Protein AF-Q6RJS6-F1 (afdb_monomer)

Nearest PDB structures (foldseek):
  5kya-assembly2_F  TM=9.715E-01  e=4.525E-08  Homo sapiens
  3nsq-assembly1_B-2  TM=9.616E-01  e=1.512E-07  Homo sapiens
  7bk4-assembly1_A  TM=9.624E-01  e=2.044E-07  Homo sapiens
  4j5x-assembly1_C  TM=9.563E-01  e=1.706E-07  Homo sapiens
  1g2n-assembly1_A  TM=9.459E-01  e=6.301E-05  Heliothis virescens

Organism: Cervus elaphus (NCBI:txid9860)

Secondary structure (DSSP, 8-state):
-HHHHHHHHHHHTT--HHHHHHHHHHHHS-TT-TT-S-HHHHHHHHHHHHHHHHHHHHHH-TT-TTHHHHHHTT-

pLDDT: mean 87.05, std 15.31, range [42.19, 98.38]

Foldseek 3Di:
DLVVVLVVVCVVLVPDPLLVVLVVLLVVLQLPDPPDPDSPVSVVSNVVSLVVSVVVCCVVPVVDPCPSVVSVVSD

InterPro domains:
  IPR000003 Retinoid X receptor/HNF4 [PR00545] (1-19)
  IPR000003 Retinoid X receptor/HNF4 [PR00545] (42-61)
  IPR000536 Nuclear hormone receptor, ligand-binding domain [PF00104] (3-75)
  IPR000536 Nuclear hormone receptor, ligand-binding domain [PS51843] (1-75)
  IPR001723 Nuclear hormone receptor [PR00398] (13-28)
  IPR001723 Nuclear hormone receptor [PR00398] (70-75)
  IPR035500 Nuclear hormone receptor-like domain superfamily [G3DSA:1.10.565.10] (1-75)
  IPR035500 Nuclear hormone receptor-like domain superfamily [SSF48508] (2-75)
  IPR050274 Nuclear hormone receptor family NR2 subfamily [PTHR24083] (1-75)

Radius of gyration: 13.47 Å; Cα contacts (8 Å, |Δi|>4): 39; chains: 1; bounding box: 29×29×37 Å

Sequence (75 aa):
RVLTELVSKMRDMRMDKTELGCLRAIILFNPDAKGLSNPSEVEVLREKVYASLETYCKQKYPEQQGRFAKLLLRL

Mean predicted aligned error: 5.3 Å

Solvent-accessible surface area (backbone atoms only — not comparable to full-atom values): 4360 Å² total; per-residue (Å²): 108,70,70,57,57,49,55,52,55,42,58,75,67,65,64,48,74,64,59,53,47,42,53,51,47,42,64,69,35,46,45,86,48,85,88,59,94,55,35,69,61,32,39,55,53,24,51,52,43,52,54,51,46,44,52,49,37,54,71,76,37,66,88,47,79,62,48,49,61,57,56,59,76,65,111

Structure (mmCIF, N/CA/C/O backbone):
data_AF-Q6RJS6-F1
#
_entry.id   AF-Q6RJS6-F1
#
loop_
_atom_site.group_PDB
_atom_site.id
_atom_site.type_symbol
_atom_site.label_atom_id
_atom_site.label_alt_id
_atom_site.label_comp_id
_atom_site.label_asym_id
_atom_site.label_entity_id
_atom_site.label_seq_id
_atom_site.pdbx_PDB_ins_code
_atom_site.Cartn_x
_atom_site.Cartn_y
_atom_site.Cartn_z
_atom_site.occupancy
_atom_site.B_iso_or_equiv
_atom_site.auth_seq_id
_atom_site.auth_comp_id
_atom_site.auth_asym_id
_atom_site.auth_atom_id
_atom_site.pdbx_PDB_model_num
ATOM 1 N N . ARG A 1 1 ? -9.391 -19.263 -5.592 1.00 45.03 1 ARG A N 1
ATOM 2 C CA . ARG A 1 1 ? -8.750 -19.365 -4.257 1.00 45.03 1 ARG A CA 1
ATOM 3 C C . ARG A 1 1 ? -8.181 -18.020 -3.813 1.00 45.03 1 ARG A C 1
ATOM 5 O O . ARG A 1 1 ? -8.766 -17.448 -2.909 1.00 45.03 1 ARG A O 1
ATOM 12 N N . VAL A 1 2 ? -7.185 -17.453 -4.510 1.00 49.09 2 VAL A N 1
ATOM 13 C CA . VAL A 1 2 ? -6.589 -16.132 -4.185 1.00 49.09 2 VAL A CA 1
ATOM 14 C C . VAL A 1 2 ? -7.637 -15.007 -4.091 1.00 49.09 2 VAL A C 1
ATOM 16 O O . VAL A 1 2 ? -7.745 -14.354 -3.062 1.00 49.09 2 VAL A O 1
ATOM 19 N N . LEU A 1 3 ? -8.502 -14.854 -5.101 1.00 42.19 3 LEU A N 1
ATOM 20 C CA . LEU A 1 3 ? -9.561 -13.829 -5.103 1.00 42.19 3 LEU A CA 1
ATOM 21 C C . LEU A 1 3 ? -10.572 -13.972 -3.951 1.00 42.19 3 LEU A C 1
ATOM 23 O O . LEU A 1 3 ? -11.073 -12.973 -3.452 1.00 42.19 3 LEU A O 1
ATOM 27 N N . THR A 1 4 ? -10.878 -15.192 -3.511 1.00 43.94 4 THR A N 1
ATOM 28 C CA . THR A 1 4 ? -11.910 -15.444 -2.493 1.00 43.94 4 THR A CA 1
ATOM 29 C C . THR A 1 4 ? -11.401 -15.124 -1.085 1.00 43.94 4 THR A C 1
ATOM 31 O O . THR A 1 4 ? -12.120 -14.517 -0.294 1.00 43.94 4 THR A O 1
ATOM 34 N N . GLU A 1 5 ? -10.144 -15.467 -0.789 1.00 53.53 5 GLU A N 1
ATOM 35 C CA . GLU A 1 5 ? -9.508 -15.161 0.498 1.00 53.53 5 GLU A CA 1
ATOM 36 C C . GLU A 1 5 ? -9.166 -13.673 0.640 1.00 53.53 5 GLU A C 1
ATOM 38 O O . GLU A 1 5 ? -9.385 -13.102 1.712 1.00 53.53 5 GLU A O 1
ATOM 43 N N . LEU A 1 6 ? -8.712 -13.026 -0.443 1.00 52.09 6 LEU A N 1
ATOM 44 C CA . LEU A 1 6 ? -8.511 -11.575 -0.483 1.00 52.09 6 LEU A CA 1
ATOM 45 C C . LEU A 1 6 ? -9.833 -10.831 -0.259 1.00 52.09 6 LEU A C 1
ATOM 47 O O . LEU A 1 6 ? -9.934 -10.016 0.656 1.00 52.09 6 LEU A O 1
ATOM 51 N N . VAL A 1 7 ? -10.878 -11.147 -1.033 1.00 55.34 7 VAL A N 1
ATOM 52 C CA . VAL A 1 7 ? -12.165 -10.428 -0.970 1.00 55.34 7 VAL A CA 1
ATOM 53 C C . VAL A 1 7 ? -12.874 -10.615 0.375 1.00 55.34 7 VAL A C 1
ATOM 55 O O . VAL A 1 7 ? -13.462 -9.656 0.880 1.00 55.34 7 VAL A O 1
ATOM 58 N N . SER A 1 8 ? -12.812 -11.806 0.984 1.00 54.94 8 SER A N 1
ATOM 59 C CA . SER A 1 8 ? -13.426 -12.047 2.299 1.00 54.94 8 SER A CA 1
ATOM 60 C C . SER A 1 8 ? -12.722 -11.253 3.402 1.00 54.94 8 SER A C 1
ATOM 62 O O . SER A 1 8 ? -13.368 -10.511 4.136 1.00 54.94 8 SER A O 1
ATOM 64 N N . LYS A 1 9 ? -11.386 -11.310 3.472 1.00 58.69 9 LYS A N 1
ATOM 65 C CA . LYS A 1 9 ? -10.625 -10.638 4.539 1.00 58.69 9 LYS A CA 1
ATOM 66 C C . LYS A 1 9 ? -10.585 -9.112 4.390 1.00 58.69 9 LYS A C 1
ATOM 68 O O . LYS A 1 9 ? -10.459 -8.408 5.391 1.00 58.69 9 LYS A O 1
ATOM 73 N N . MET A 1 10 ? -10.705 -8.588 3.165 1.00 64.06 10 MET A N 1
ATOM 74 C CA . MET A 1 10 ? -10.881 -7.149 2.910 1.00 64.06 10 MET A CA 1
ATOM 75 C C . MET A 1 10 ? -12.229 -6.637 3.434 1.00 64.06 10 MET A C 1
ATOM 77 O O . MET A 1 10 ? -12.304 -5.530 3.973 1.00 64.06 10 MET A O 1
ATOM 81 N N . ARG A 1 11 ? -13.282 -7.458 3.311 1.00 63.97 11 ARG A N 1
ATOM 82 C CA . ARG A 1 11 ? -14.623 -7.150 3.821 1.00 63.97 11 ARG A CA 1
ATOM 83 C C . ARG A 1 11 ? -14.641 -7.105 5.349 1.00 63.97 11 ARG A C 1
ATOM 85 O O . ARG A 1 11 ? -15.190 -6.161 5.912 1.00 63.97 11 ARG A O 1
ATOM 92 N N . ASP A 1 12 ? -13.963 -8.048 6.000 1.00 71.00 12 ASP A N 1
ATOM 93 C CA . ASP A 1 12 ? -13.886 -8.126 7.467 1.00 71.00 12 ASP A CA 1
ATOM 94 C C . ASP A 1 12 ? -13.135 -6.937 8.088 1.00 71.00 12 ASP A C 1
ATOM 96 O O . ASP A 1 12 ? -13.514 -6.431 9.142 1.00 71.00 12 ASP A O 1
ATOM 100 N N . MET A 1 13 ? -12.099 -6.429 7.411 1.00 76.50 13 MET A N 1
ATOM 101 C CA . MET A 1 13 ? -11.320 -5.269 7.872 1.00 76.50 13 MET A CA 1
ATOM 102 C C . MET A 1 13 ? -12.033 -3.925 7.643 1.00 76.50 13 MET A C 1
ATOM 104 O O . MET A 1 13 ? -11.529 -2.877 8.067 1.00 76.50 13 MET A O 1
ATOM 108 N N . ARG A 1 14 ? -13.188 -3.943 6.959 1.00 85.00 14 ARG A N 1
ATOM 109 C CA . ARG A 1 14 ? -13.873 -2.747 6.448 1.00 85.00 14 ARG A CA 1
ATOM 110 C C . ARG A 1 14 ? -12.880 -1.833 5.730 1.00 85.00 14 ARG A C 1
ATOM 112 O O . ARG A 1 14 ? -12.731 -0.664 6.084 1.00 85.00 14 ARG A O 1
ATOM 119 N N . MET A 1 15 ? -12.130 -2.412 4.793 1.00 88.56 15 MET A N 1
ATOM 120 C CA . MET A 1 15 ? -11.172 -1.658 3.993 1.00 88.56 15 MET A CA 1
ATOM 121 C C . MET A 1 15 ? -11.910 -0.589 3.189 1.00 88.56 15 MET A C 1
ATOM 123 O O . MET A 1 15 ? -12.912 -0.883 2.531 1.00 88.56 15 MET A O 1
ATOM 127 N N . ASP A 1 16 ? -11.429 0.646 3.251 1.00 91.94 16 ASP A N 1
ATOM 128 C CA . ASP A 1 16 ? -12.019 1.737 2.492 1.00 91.94 16 ASP A CA 1
ATOM 129 C C . ASP A 1 16 ? -11.455 1.827 1.062 1.00 91.94 16 ASP A C 1
ATOM 131 O O . ASP A 1 16 ? -10.517 1.126 0.669 1.00 91.94 16 ASP A O 1
ATOM 135 N N . LYS A 1 17 ? -12.069 2.684 0.239 1.00 90.75 17 LYS A N 1
ATOM 136 C CA . LYS A 1 17 ? -11.685 2.841 -1.172 1.00 90.75 17 LYS A CA 1
ATOM 137 C C . LYS A 1 17 ? -10.275 3.415 -1.345 1.00 90.75 17 LYS A C 1
ATOM 139 O O . LYS A 1 17 ? -9.628 3.091 -2.338 1.00 90.75 17 LYS A O 1
ATOM 144 N N . THR A 1 18 ? -9.814 4.247 -0.413 1.00 94.12 18 THR A N 1
ATOM 145 C CA . THR A 1 18 ? -8.476 4.849 -0.444 1.00 94.12 18 THR A CA 1
ATOM 146 C C . THR A 1 18 ? -7.425 3.783 -0.178 1.00 94.12 18 THR A C 1
ATOM 148 O O . THR A 1 18 ? -6.488 3.644 -0.955 1.00 94.12 18 THR A O 1
ATOM 151 N N . GLU A 1 19 ? -7.624 2.961 0.852 1.00 94.12 19 GLU A N 1
ATOM 152 C CA . GLU A 1 19 ? -6.732 1.850 1.198 1.00 94.12 19 GLU A CA 1
ATOM 153 C C . GLU A 1 19 ? -6.641 0.837 0.060 1.00 94.12 19 GLU A C 1
ATOM 155 O O . GLU A 1 19 ? -5.546 0.447 -0.342 1.00 94.12 19 GLU A O 1
ATOM 160 N N . LEU A 1 20 ? -7.786 0.469 -0.522 1.00 91.06 20 LEU A N 1
ATOM 161 C CA . LEU A 1 20 ? -7.829 -0.395 -1.698 1.00 91.06 20 LEU A CA 1
ATOM 162 C C . LEU A 1 20 ? -7.076 0.222 -2.887 1.00 91.06 20 LEU A C 1
ATOM 164 O O . LEU A 1 20 ? -6.366 -0.487 -3.599 1.00 91.06 20 LEU A O 1
ATOM 168 N N . GLY A 1 21 ? -7.230 1.530 -3.108 1.00 92.94 21 GLY A N 1
ATOM 169 C CA . GLY A 1 21 ? -6.504 2.272 -4.136 1.00 92.94 21 GLY A CA 1
ATOM 170 C C . GLY A 1 21 ? -4.992 2.236 -3.918 1.00 92.94 21 GLY A C 1
ATOM 171 O O . GLY A 1 21 ? -4.255 1.907 -4.845 1.00 92.94 21 GLY A O 1
ATOM 172 N N . CYS A 1 22 ? -4.532 2.486 -2.691 1.00 95.19 22 CYS A N 1
ATOM 173 C CA . CYS A 1 22 ? -3.119 2.411 -2.327 1.00 95.19 22 CYS A CA 1
ATOM 174 C C . CYS A 1 22 ? -2.551 0.997 -2.506 1.00 95.19 22 CYS A C 1
ATOM 176 O O . CYS A 1 22 ? -1.482 0.850 -3.088 1.00 95.19 22 CYS A O 1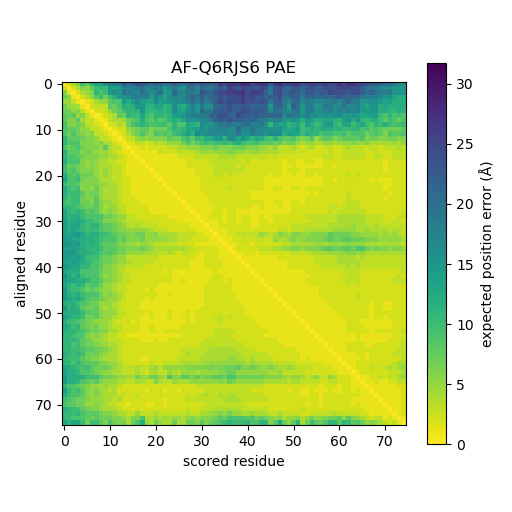
ATOM 178 N N . LEU A 1 23 ? -3.270 -0.051 -2.088 1.00 92.19 23 LEU A N 1
ATOM 179 C CA . LEU A 1 23 ? -2.825 -1.436 -2.292 1.00 92.19 23 LEU A CA 1
ATOM 180 C C . LEU A 1 23 ? -2.715 -1.789 -3.781 1.00 92.19 23 LEU A C 1
ATOM 182 O O . LEU A 1 23 ? -1.730 -2.391 -4.202 1.00 92.19 23 LEU A O 1
ATOM 186 N N . ARG A 1 24 ? -3.677 -1.357 -4.607 1.00 90.12 24 ARG A N 1
ATOM 187 C CA . ARG A 1 24 ? -3.586 -1.515 -6.069 1.00 90.12 24 ARG A CA 1
ATOM 188 C C . ARG A 1 24 ? -2.395 -0.761 -6.652 1.00 90.12 24 ARG A C 1
ATOM 190 O O . ARG A 1 24 ? -1.731 -1.299 -7.529 1.00 90.12 24 ARG A O 1
ATOM 197 N N . ALA A 1 25 ? -2.119 0.450 -6.172 1.00 92.69 25 ALA A N 1
ATOM 198 C CA . ALA A 1 25 ? -0.968 1.231 -6.610 1.00 92.69 25 ALA A CA 1
ATOM 199 C C . ALA A 1 25 ? 0.364 0.567 -6.214 1.00 92.69 25 ALA A C 1
ATOM 201 O O . ALA A 1 25 ? 1.276 0.527 -7.029 1.00 92.69 25 ALA A O 1
ATOM 202 N N . ILE A 1 26 ? 0.464 -0.035 -5.024 1.00 92.94 26 ILE A N 1
ATOM 203 C CA . ILE A 1 26 ? 1.650 -0.805 -4.605 1.00 92.94 26 ILE A CA 1
ATOM 204 C C . ILE A 1 26 ? 1.889 -2.000 -5.541 1.00 92.94 26 ILE A C 1
ATOM 206 O O . ILE A 1 26 ? 3.022 -2.231 -5.970 1.00 92.94 26 ILE A O 1
ATOM 210 N N . ILE A 1 27 ? 0.832 -2.742 -5.893 1.00 89.50 27 ILE A N 1
ATOM 211 C CA . ILE A 1 27 ? 0.919 -3.857 -6.853 1.00 89.50 27 ILE A CA 1
ATOM 212 C C . ILE A 1 27 ? 1.315 -3.344 -8.243 1.00 89.50 27 ILE A C 1
ATOM 214 O O . ILE A 1 27 ? 2.148 -3.959 -8.903 1.00 89.50 27 ILE A O 1
ATOM 218 N N . LEU A 1 28 ? 0.735 -2.220 -8.677 1.00 89.44 28 LEU A N 1
ATOM 219 C CA . LEU A 1 28 ? 1.020 -1.595 -9.968 1.00 89.44 28 LEU A CA 1
ATOM 220 C C . LEU A 1 28 ? 2.488 -1.168 -10.083 1.00 89.44 28 LEU A C 1
ATOM 222 O O . LEU A 1 28 ? 3.126 -1.446 -11.095 1.00 89.44 28 LEU A O 1
ATOM 226 N N . PHE A 1 29 ? 3.031 -0.522 -9.051 1.00 94.25 29 PHE A N 1
ATOM 227 C CA . PHE A 1 29 ? 4.425 -0.089 -9.004 1.00 94.25 29 PHE A CA 1
ATOM 228 C C . PHE A 1 29 ? 5.352 -1.241 -8.609 1.00 94.25 29 PHE A C 1
ATOM 230 O O . PHE A 1 29 ? 6.020 -1.182 -7.586 1.00 94.25 29 PHE A O 1
ATOM 237 N N . ASN A 1 30 ? 5.370 -2.320 -9.394 1.00 92.94 30 ASN A N 1
ATOM 238 C CA . ASN A 1 30 ? 6.268 -3.451 -9.173 1.00 92.94 30 ASN A CA 1
ATOM 239 C C . ASN A 1 30 ? 7.630 -3.241 -9.860 1.00 92.94 30 ASN A C 1
ATOM 241 O O . ASN A 1 30 ? 7.668 -3.340 -11.087 1.00 92.94 30 ASN A O 1
ATOM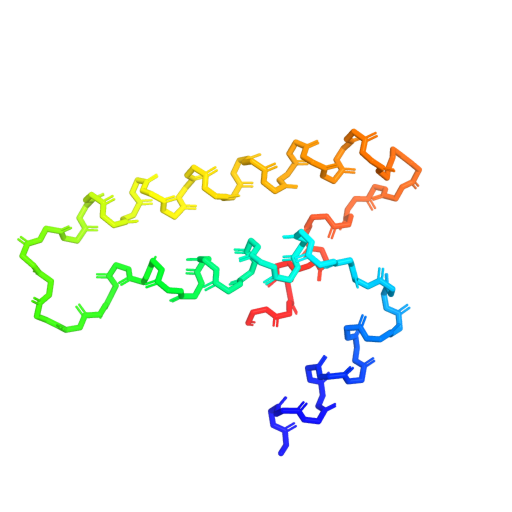 245 N N . PRO A 1 31 ? 8.737 -3.006 -9.125 1.00 93.12 31 PRO A N 1
ATOM 246 C CA . PR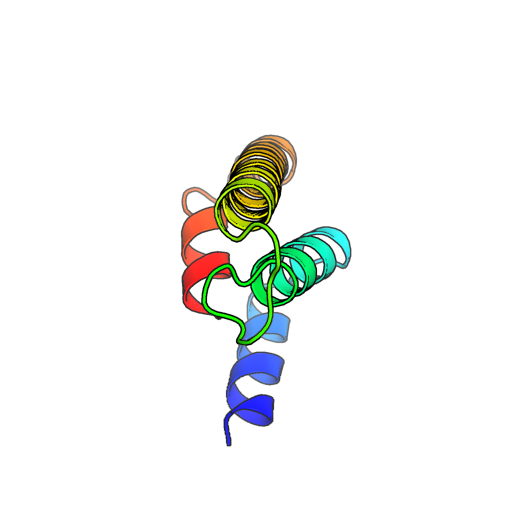O A 1 31 ? 10.062 -2.795 -9.718 1.00 93.12 31 PRO A CA 1
ATOM 247 C C . PRO A 1 31 ? 10.605 -4.059 -10.405 1.00 93.12 31 PRO A C 1
ATOM 249 O O . PRO A 1 31 ? 11.425 -3.960 -11.311 1.00 93.12 31 PRO A O 1
ATOM 252 N N . ASP A 1 32 ? 10.109 -5.242 -10.031 1.00 93.75 32 ASP A N 1
ATOM 253 C CA . ASP A 1 32 ? 10.526 -6.529 -10.601 1.00 93.75 32 ASP A CA 1
ATOM 254 C C . ASP A 1 32 ? 9.808 -6.854 -11.923 1.00 93.75 32 ASP A C 1
ATOM 256 O O . ASP A 1 32 ? 9.990 -7.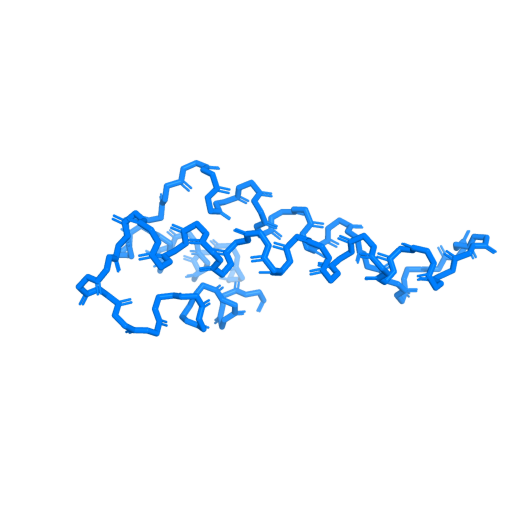928 -12.508 1.00 93.75 32 ASP A O 1
ATOM 260 N N . ALA A 1 33 ? 8.940 -5.955 -12.403 1.00 93.69 33 ALA A N 1
ATOM 261 C CA . ALA A 1 33 ? 8.257 -6.142 -13.671 1.00 93.69 33 ALA A CA 1
ATOM 262 C C . ALA A 1 33 ? 9.264 -6.136 -14.834 1.00 93.69 33 ALA A C 1
ATOM 264 O O . ALA A 1 33 ? 10.119 -5.259 -14.969 1.00 93.69 33 ALA A O 1
ATOM 265 N N . LYS A 1 34 ? 9.150 -7.134 -15.716 1.00 94.50 34 LYS A N 1
ATOM 266 C CA . LYS A 1 34 ? 10.028 -7.258 -16.885 1.00 94.50 34 LYS A CA 1
ATOM 267 C C . LYS A 1 34 ? 9.804 -6.096 -17.854 1.00 94.50 34 LYS A C 1
ATOM 269 O O . LYS A 1 34 ? 8.666 -5.718 -18.114 1.00 94.50 34 LYS A O 1
ATOM 274 N N . GLY A 1 35 ? 10.888 -5.600 -18.448 1.00 94.88 35 GLY A N 1
ATOM 275 C CA . GLY A 1 35 ? 10.831 -4.564 -19.486 1.00 94.88 35 GLY A CA 1
ATOM 276 C C . GLY A 1 35 ? 10.719 -3.131 -18.9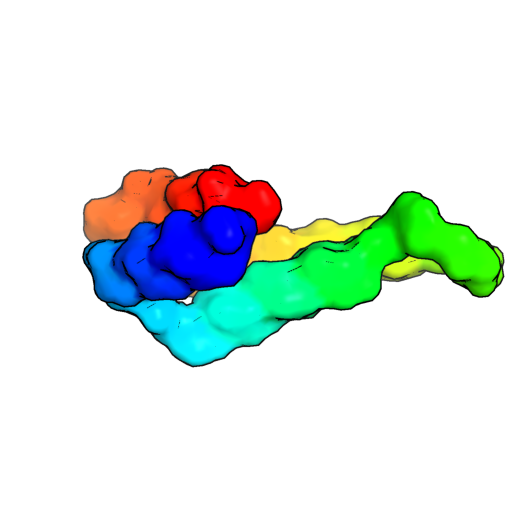59 1.00 94.88 35 GLY A C 1
ATOM 277 O O . GLY A 1 35 ? 10.490 -2.217 -19.747 1.00 94.88 35 GLY A O 1
ATOM 278 N N . LEU A 1 36 ? 10.893 -2.914 -17.652 1.00 96.12 36 LEU A N 1
ATOM 279 C CA . LEU A 1 36 ? 11.012 -1.569 -17.101 1.00 96.12 36 LEU A CA 1
ATOM 280 C C . LEU A 1 36 ? 12.323 -0.914 -17.545 1.00 96.12 36 LEU A C 1
ATOM 282 O O . LEU A 1 36 ? 13.403 -1.461 -17.339 1.00 96.12 36 LEU A O 1
ATOM 286 N N . SER A 1 37 ? 12.213 0.291 -18.107 1.00 96.94 37 SER A N 1
ATOM 287 C CA . SER A 1 37 ? 13.379 1.100 -18.492 1.00 96.94 37 SER A CA 1
ATOM 288 C C . SER A 1 37 ? 14.136 1.639 -17.273 1.00 96.94 37 SER A C 1
ATOM 290 O O . SER A 1 37 ? 15.347 1.822 -17.337 1.00 96.94 37 SER A O 1
ATOM 292 N N . ASN A 1 38 ? 13.427 1.893 -16.166 1.00 96.62 38 ASN A N 1
ATOM 293 C CA . ASN A 1 38 ? 13.998 2.416 -14.925 1.00 96.62 38 ASN A CA 1
ATOM 294 C C . ASN A 1 38 ? 13.296 1.821 -13.682 1.00 96.62 38 ASN A C 1
ATOM 296 O O . ASN A 1 38 ? 12.379 2.438 -13.136 1.00 96.62 38 ASN A O 1
ATOM 300 N N . PRO A 1 39 ? 13.695 0.619 -13.227 1.00 96.38 39 PRO A N 1
ATOM 301 C CA . PRO A 1 39 ? 13.121 -0.020 -12.039 1.00 96.38 39 PRO A CA 1
ATOM 302 C C . PRO A 1 39 ? 13.247 0.814 -10.756 1.00 96.38 39 PRO A C 1
ATOM 304 O O . PRO A 1 39 ? 12.343 0.802 -9.925 1.00 9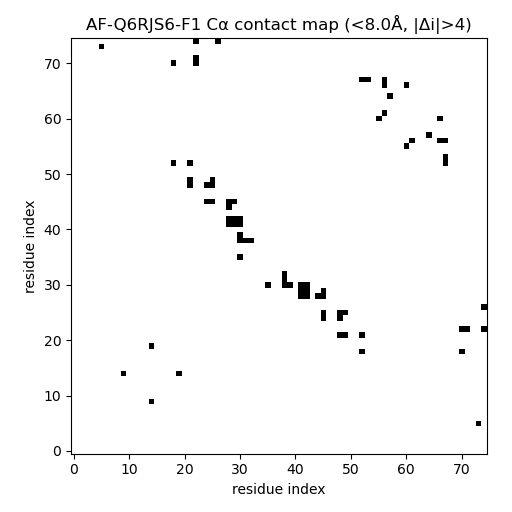6.38 39 PRO A O 1
ATOM 307 N N . SER A 1 40 ? 14.333 1.579 -10.611 1.00 97.81 40 SER A N 1
ATOM 308 C CA . SER A 1 40 ? 14.589 2.391 -9.416 1.00 97.81 40 SER A CA 1
ATOM 309 C C . SER A 1 40 ? 13.549 3.496 -9.224 1.00 97.81 40 SER A C 1
ATOM 311 O O . SER A 1 40 ? 13.141 3.781 -8.104 1.00 97.81 40 SER A O 1
ATOM 313 N N . GLU A 1 41 ? 13.080 4.113 -10.309 1.00 97.62 41 GLU A N 1
ATOM 314 C CA . GLU A 1 41 ? 12.021 5.126 -10.236 1.00 97.62 41 GLU A CA 1
ATOM 315 C C . GLU A 1 41 ? 10.672 4.516 -9.837 1.00 97.62 41 GLU A C 1
ATOM 317 O O . GLU A 1 41 ? 9.926 5.111 -9.058 1.00 97.62 41 GLU A O 1
ATOM 322 N N . VAL A 1 42 ? 10.383 3.302 -10.316 1.00 97.44 42 VAL A N 1
ATOM 323 C CA . VAL A 1 42 ? 9.189 2.549 -9.913 1.00 97.44 42 VAL A CA 1
ATOM 324 C C . VAL A 1 42 ? 9.232 2.225 -8.421 1.00 97.44 42 VAL A C 1
ATOM 326 O O . VAL A 1 42 ? 8.221 2.405 -7.741 1.00 97.44 42 VAL A O 1
ATOM 329 N N . GLU A 1 43 ? 10.394 1.828 -7.897 1.00 97.31 43 GLU A N 1
ATOM 330 C CA . GLU A 1 43 ? 10.565 1.576 -6.463 1.00 97.31 43 GLU A CA 1
ATOM 331 C C . GLU A 1 43 ? 10.315 2.840 -5.632 1.00 97.31 43 GLU A C 1
ATOM 333 O O . GLU A 1 43 ? 9.526 2.816 -4.690 1.00 97.31 43 GLU A O 1
ATOM 338 N N . VAL A 1 44 ? 10.862 3.989 -6.041 1.00 98.38 44 VAL A N 1
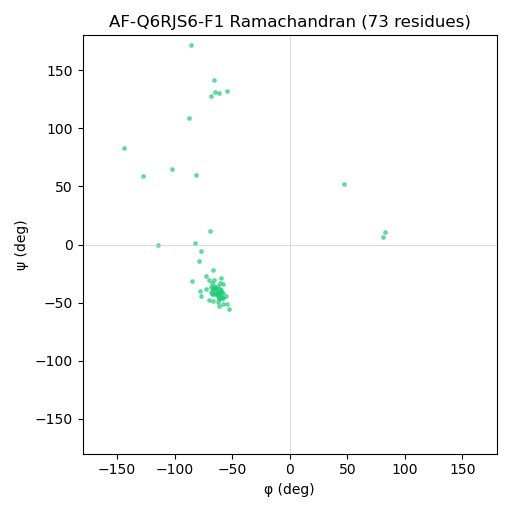ATOM 339 C CA . VAL A 1 44 ? 10.612 5.271 -5.358 1.00 98.38 44 VAL A CA 1
ATOM 340 C C . VAL A 1 44 ? 9.121 5.635 -5.351 1.00 98.38 44 VAL A C 1
ATOM 342 O O . VAL A 1 44 ? 8.602 6.163 -4.363 1.00 98.38 44 VAL A O 1
ATOM 345 N N . LEU A 1 45 ? 8.395 5.377 -6.444 1.00 97.81 45 LEU A N 1
ATOM 346 C CA . LEU A 1 45 ? 6.946 5.593 -6.485 1.00 97.81 45 LEU A CA 1
ATOM 347 C C . LEU A 1 45 ? 6.209 4.643 -5.534 1.00 97.81 45 LEU A C 1
ATOM 349 O O . LEU A 1 45 ? 5.306 5.084 -4.819 1.00 97.81 45 LEU A O 1
ATOM 353 N N . ARG A 1 46 ? 6.613 3.372 -5.473 1.00 96.69 46 ARG A N 1
ATOM 354 C CA . ARG A 1 46 ? 6.067 2.387 -4.532 1.00 96.69 46 ARG A CA 1
ATOM 355 C C . ARG A 1 46 ? 6.295 2.809 -3.076 1.00 96.69 46 ARG A C 1
ATOM 357 O O . ARG A 1 46 ? 5.342 2.801 -2.295 1.00 96.69 46 ARG A O 1
ATOM 364 N N . GLU A 1 47 ? 7.499 3.251 -2.720 1.00 97.94 47 GLU A N 1
ATOM 365 C CA . GLU A 1 47 ? 7.828 3.768 -1.383 1.00 97.94 47 GLU A CA 1
ATOM 366 C C . GLU A 1 47 ? 6.953 4.966 -0.989 1.00 97.94 47 GLU A C 1
ATOM 368 O O . GLU A 1 47 ? 6.429 5.020 0.128 1.00 97.94 47 GLU A O 1
ATOM 373 N N . LYS A 1 48 ? 6.704 5.899 -1.918 1.00 98.25 48 LYS A N 1
ATOM 374 C CA . LYS A 1 48 ? 5.796 7.036 -1.678 1.00 98.25 48 LYS A CA 1
ATOM 375 C C . LYS A 1 48 ? 4.373 6.580 -1.361 1.00 98.25 48 LYS A C 1
ATOM 377 O O . LYS A 1 48 ? 3.719 7.176 -0.500 1.00 98.25 48 LYS A O 1
ATOM 382 N N . VAL A 1 49 ? 3.884 5.533 -2.029 1.00 97.44 49 VAL A N 1
ATOM 383 C CA . VAL A 1 49 ? 2.556 4.972 -1.738 1.00 97.44 49 VAL A CA 1
ATOM 384 C C . VAL A 1 49 ? 2.535 4.306 -0.362 1.00 97.44 49 VAL A C 1
ATOM 386 O O . VAL A 1 49 ? 1.574 4.522 0.377 1.00 97.44 49 VAL A O 1
ATOM 389 N N . TYR A 1 50 ? 3.585 3.569 0.023 1.00 97.06 50 TYR A N 1
ATOM 390 C CA . TYR A 1 50 ? 3.701 3.006 1.375 1.00 97.06 50 TYR A CA 1
ATOM 391 C C . TYR A 1 50 ? 3.647 4.092 2.452 1.00 97.06 50 TYR A C 1
ATOM 393 O O . TYR A 1 50 ? 2.814 4.004 3.355 1.00 97.06 50 TYR A O 1
ATOM 401 N N . ALA A 1 51 ? 4.470 5.136 2.324 1.00 98.06 51 ALA A N 1
ATOM 402 C CA . ALA A 1 51 ? 4.496 6.251 3.268 1.00 98.06 51 ALA A CA 1
ATOM 403 C C . ALA A 1 51 ? 3.129 6.951 3.359 1.00 98.06 51 ALA A C 1
ATOM 405 O O . ALA A 1 51 ? 2.604 7.170 4.450 1.00 98.06 51 ALA A O 1
ATOM 406 N N . SER A 1 52 ? 2.501 7.226 2.210 1.00 97.81 52 SER A N 1
ATOM 407 C CA . SER A 1 52 ? 1.184 7.874 2.159 1.00 97.81 52 SER A CA 1
ATOM 408 C C . SER A 1 52 ? 0.096 7.024 2.821 1.00 97.81 52 SER A C 1
ATOM 410 O O . SER A 1 52 ? -0.723 7.547 3.579 1.00 97.81 52 SER A O 1
ATOM 412 N N . LEU A 1 53 ? 0.089 5.711 2.566 1.00 96.88 53 LEU A N 1
ATOM 413 C CA . LEU A 1 53 ? -0.872 4.788 3.166 1.00 96.88 53 LEU A CA 1
ATOM 414 C C . LEU A 1 53 ? -0.660 4.654 4.678 1.00 96.88 53 LEU A C 1
ATOM 416 O O . LEU A 1 53 ? -1.637 4.600 5.428 1.00 96.88 53 LEU A O 1
ATOM 420 N N . GLU A 1 54 ? 0.590 4.626 5.143 1.00 97.31 54 GLU A N 1
ATOM 421 C CA . GLU A 1 54 ? 0.898 4.588 6.571 1.00 97.31 54 GLU A CA 1
ATOM 422 C C . GLU A 1 54 ? 0.374 5.844 7.283 1.00 97.31 54 GLU A C 1
ATOM 424 O O . GLU A 1 54 ? -0.343 5.738 8.284 1.00 97.31 54 GLU A O 1
ATOM 429 N N . THR A 1 55 ? 0.669 7.031 6.743 1.00 97.69 55 THR A N 1
ATOM 430 C CA . THR A 1 55 ? 0.166 8.305 7.272 1.00 97.69 55 THR A CA 1
ATOM 431 C C . THR A 1 55 ? -1.360 8.346 7.272 1.00 97.69 55 THR A C 1
ATOM 433 O O . THR A 1 55 ? -1.959 8.707 8.286 1.00 97.69 55 THR A O 1
ATOM 436 N N . TYR A 1 56 ? -1.998 7.916 6.181 1.00 97.62 56 TYR A N 1
ATOM 437 C CA . TYR A 1 56 ? -3.455 7.847 6.083 1.00 97.62 56 TYR A CA 1
ATOM 438 C C . TYR A 1 56 ? -4.062 6.953 7.171 1.00 97.62 56 TYR A C 1
ATOM 440 O O . TYR A 1 56 ? -5.010 7.354 7.847 1.00 97.62 56 TYR A O 1
ATOM 448 N N . CYS A 1 57 ? -3.486 5.767 7.399 1.00 95.81 57 CYS A N 1
ATOM 449 C CA . CYS A 1 57 ? -3.940 4.860 8.451 1.00 95.81 57 CYS A CA 1
ATOM 450 C C . CYS A 1 57 ? -3.819 5.496 9.841 1.00 95.81 57 CYS A C 1
ATOM 452 O O . CYS A 1 57 ? -4.765 5.418 10.623 1.00 95.81 57 CYS A O 1
ATOM 454 N N . LYS A 1 58 ? -2.683 6.146 10.136 1.00 95.81 58 LYS A N 1
ATOM 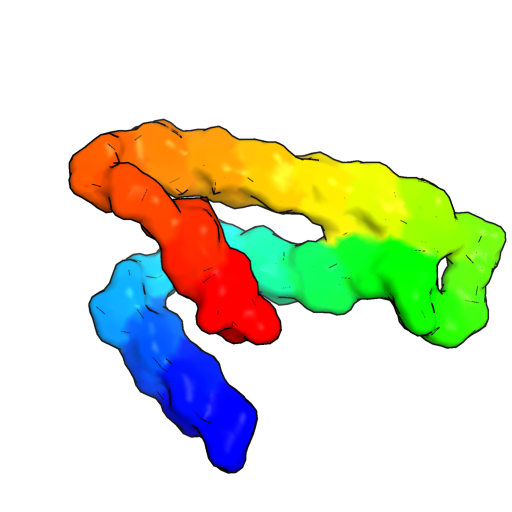455 C CA . LYS A 1 58 ? -2.439 6.825 11.421 1.00 95.81 58 LYS A CA 1
ATOM 456 C C . LYS A 1 58 ? -3.434 7.963 11.668 1.00 95.81 58 LYS A C 1
ATOM 458 O O . LYS A 1 58 ? -3.897 8.124 12.791 1.00 95.81 58 LYS A O 1
ATOM 463 N N . GLN A 1 59 ? -3.777 8.731 10.632 1.00 96.25 59 GLN A N 1
ATOM 464 C CA . GLN A 1 59 ? -4.693 9.871 10.741 1.00 96.25 59 GLN A CA 1
ATOM 465 C C . GLN A 1 59 ? -6.162 9.449 10.822 1.00 96.25 59 GLN A C 1
ATOM 467 O O . GLN A 1 59 ? -6.913 9.982 11.634 1.00 96.25 59 GLN A O 1
ATOM 472 N N . LYS A 1 60 ? -6.587 8.501 9.980 1.00 95.88 60 LYS A N 1
ATOM 473 C CA . LYS A 1 60 ? -7.997 8.108 9.872 1.00 95.88 60 LYS A CA 1
ATOM 474 C C . LYS A 1 60 ? -8.417 7.065 10.903 1.00 95.88 60 LYS A C 1
ATOM 476 O O . LYS A 1 60 ? -9.572 7.051 11.321 1.00 95.88 60 LYS A O 1
ATOM 481 N N . TYR A 1 61 ? -7.496 6.193 11.305 1.00 94.56 61 TYR A N 1
ATOM 482 C CA . TYR A 1 61 ? -7.757 5.097 12.233 1.00 94.56 61 TYR A CA 1
ATOM 483 C C . TYR A 1 61 ? -6.767 5.114 13.411 1.00 94.56 61 TYR A C 1
ATOM 485 O O . TYR A 1 61 ? -6.066 4.122 13.625 1.00 94.56 61 TYR A O 1
ATOM 493 N N . PRO A 1 62 ? -6.706 6.206 14.201 1.00 94.06 62 PRO A N 1
ATOM 494 C CA . PRO A 1 62 ? -5.733 6.346 15.290 1.00 94.06 62 PRO A CA 1
ATOM 495 C C . PRO A 1 62 ? -5.862 5.247 16.358 1.00 94.06 62 PRO A C 1
ATOM 497 O O . PRO A 1 62 ? -4.869 4.838 16.955 1.00 94.06 62 PRO A O 1
ATOM 500 N N . GLU A 1 63 ? -7.068 4.709 16.555 1.00 95.19 63 GLU A N 1
ATOM 501 C CA . GLU A 1 63 ? -7.337 3.612 17.496 1.00 95.19 63 GLU A CA 1
ATOM 502 C C . GLU A 1 63 ? -6.939 2.226 16.955 1.00 95.19 63 GLU A C 1
ATOM 504 O O . GLU A 1 63 ? -6.852 1.260 17.710 1.00 95.19 63 GLU A O 1
ATOM 509 N N . GLN A 1 64 ? -6.677 2.093 15.650 1.00 91.44 64 GLN A N 1
ATOM 510 C CA . GLN A 1 64 ? -6.333 0.816 15.016 1.00 91.44 64 GLN A CA 1
ATOM 511 C C . GLN A 1 64 ? -4.831 0.717 14.759 1.00 91.44 64 GLN A C 1
ATOM 513 O O . GLN A 1 64 ? -4.368 0.631 13.616 1.00 91.44 64 GLN A O 1
ATOM 518 N N . GLN A 1 65 ? -4.056 0.685 15.843 1.00 88.12 65 GLN A N 1
ATOM 519 C CA . GLN A 1 65 ? -2.616 0.463 15.757 1.00 88.12 65 GLN A CA 1
ATOM 520 C C . GLN A 1 65 ? -2.319 -0.834 14.979 1.00 88.12 65 GLN A C 1
ATOM 522 O O . GLN A 1 65 ? -2.951 -1.877 15.169 1.00 88.12 65 GLN A O 1
ATOM 527 N N . GLY A 1 66 ? -1.393 -0.749 14.023 1.00 91.31 66 GLY A N 1
ATOM 528 C CA . GLY A 1 66 ? -1.042 -1.862 13.139 1.00 91.31 66 GLY A CA 1
ATOM 529 C C . GLY A 1 66 ? -1.985 -2.091 11.950 1.00 91.31 66 GLY A C 1
ATOM 530 O O . GLY A 1 66 ? -1.786 -3.063 11.222 1.00 91.31 66 GLY A O 1
ATOM 531 N N . ARG A 1 67 ? -2.981 -1.225 11.698 1.00 93.12 67 ARG A N 1
ATOM 532 C CA . ARG A 1 67 ? -3.831 -1.322 10.493 1.00 93.12 67 ARG A CA 1
ATOM 533 C C . ARG A 1 67 ? -3.009 -1.323 9.204 1.00 93.12 67 ARG A C 1
ATOM 535 O O . ARG A 1 67 ? -3.230 -2.190 8.370 1.00 93.12 67 ARG A O 1
ATOM 542 N N . PHE A 1 68 ? -2.013 -0.442 9.094 1.00 93.75 68 PHE A N 1
ATOM 543 C CA . PHE A 1 68 ? -1.092 -0.405 7.953 1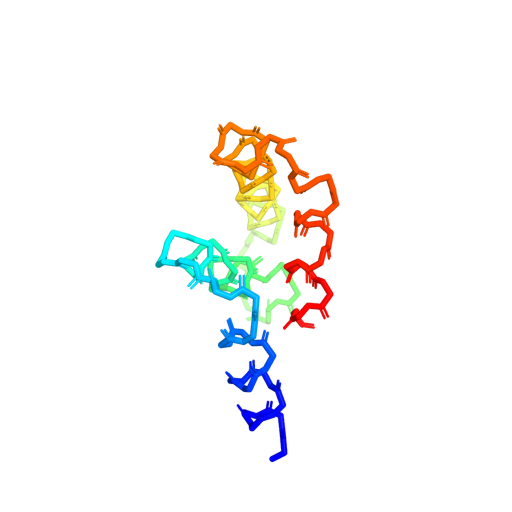.00 93.75 68 PHE A CA 1
ATOM 544 C C . PHE A 1 68 ? -0.445 -1.773 7.684 1.00 93.75 68 PHE A C 1
ATOM 546 O O . PHE A 1 68 ? -0.621 -2.339 6.609 1.00 93.75 68 PHE A O 1
ATOM 553 N N . ALA A 1 69 ? 0.208 -2.366 8.688 1.00 92.38 69 ALA A N 1
ATOM 554 C CA . ALA A 1 69 ? 0.819 -3.689 8.559 1.00 92.38 69 ALA A CA 1
ATOM 555 C C . ALA A 1 69 ? -0.213 -4.774 8.199 1.00 92.38 69 ALA A C 1
ATOM 557 O O . ALA A 1 69 ? 0.038 -5.617 7.341 1.00 92.38 69 ALA A O 1
ATOM 558 N N . LYS A 1 70 ? -1.411 -4.732 8.801 1.00 91.00 70 LYS A N 1
ATOM 559 C CA . LYS A 1 70 ? -2.502 -5.665 8.476 1.00 91.00 70 LYS A CA 1
ATOM 560 C C . LYS A 1 70 ? -2.966 -5.547 7.021 1.00 91.00 70 LYS A C 1
ATOM 562 O O . LYS A 1 70 ? -3.313 -6.577 6.447 1.00 91.00 70 LYS A O 1
ATOM 567 N N . LEU A 1 71 ? -2.982 -4.340 6.446 1.00 90.44 71 LEU A N 1
ATOM 568 C CA . LEU A 1 71 ? -3.291 -4.109 5.031 1.00 90.44 71 LEU A CA 1
ATOM 569 C C . LEU A 1 71 ? -2.196 -4.692 4.129 1.00 90.44 71 LEU A C 1
ATOM 571 O O . LEU A 1 71 ? -2.519 -5.351 3.147 1.00 90.44 71 LEU A O 1
ATOM 575 N N . LEU A 1 72 ? -0.919 -4.510 4.482 1.00 89.06 72 LEU A N 1
ATOM 576 C CA . LEU A 1 72 ? 0.199 -5.038 3.691 1.00 89.06 72 LEU A CA 1
ATOM 577 C C . LEU A 1 72 ? 0.279 -6.567 3.701 1.00 89.06 72 LEU A C 1
ATOM 579 O O . LEU A 1 72 ? 0.581 -7.164 2.678 1.00 89.06 72 LEU A O 1
ATOM 583 N N . LEU A 1 73 ? -0.099 -7.220 4.804 1.00 86.25 73 LEU A N 1
ATOM 584 C CA . LEU A 1 73 ? -0.244 -8.684 4.890 1.00 86.25 73 LEU A CA 1
ATOM 585 C C . LEU A 1 73 ? -1.429 -9.240 4.067 1.00 86.25 73 LEU A C 1
ATOM 587 O O . LEU A 1 73 ? -1.879 -10.368 4.295 1.00 86.25 73 LEU A O 1
ATOM 591 N N . ARG A 1 74 ? -2.035 -8.426 3.201 1.00 77.50 74 ARG A N 1
ATOM 592 C CA . ARG A 1 74 ? -3.063 -8.836 2.235 1.00 77.50 74 ARG A CA 1
ATOM 593 C C . ARG A 1 74 ? -2.596 -8.692 0.788 1.00 77.50 74 ARG A C 1
ATOM 595 O O . ARG A 1 74 ? -3.401 -8.986 -0.093 1.00 77.50 74 ARG A O 1
ATOM 602 N N . LEU A 1 75 ? -1.366 -8.226 0.566 1.00 73.75 75 LEU A N 1
ATOM 603 C CA . LEU A 1 75 ? -0.695 -8.262 -0.732 1.00 73.75 75 LEU A CA 1
ATOM 604 C C . LEU A 1 75 ? -0.211 -9.678 -1.059 1.00 73.75 75 LEU A C 1
ATOM 606 O O . LEU A 1 75 ? 0.093 -10.433 -0.106 1.00 73.75 75 LEU A O 1
#